Protein AF-A0A934HBE1-F1 (afdb_monomer)

pLDDT: mean 91.46, std 14.0, range [39.09, 98.56]

Solvent-accessible surface area (backbone atoms only — not comparable to full-atom values): 4292 Å² total; per-residue (Å²): 141,88,85,88,65,77,52,66,66,62,42,52,50,52,37,53,49,37,52,50,52,50,51,50,51,51,52,55,50,50,55,50,54,57,56,48,71,75,54,81,57,62,67,60,41,54,50,53,53,52,50,51,50,62,70,55,58,63,43,66,59,53,34,51,55,48,37,55,57,30,64,76,68,109

Radius of gyration: 17.69 Å; Cα contacts (8 Å, |Δi|>4): 28; chains: 1; bounding box: 42×16×52 Å

Mean predicted aligned error: 5.25 Å

Foldseek 3Di:
DDPDADPLVVLVVQLVVLVCVLVVLVVVLVVVLVVLVPDPPPVVSVVVVVVSCVVNPCSVVVSVVSNVVSVVRD

Nearest PDB structures (foldseek):
  5xns-assembly1_A  TM=5.237E-01  e=1.745E+00  Pyrococcus furiosus DSM 3638
  8t4e-assembly1_A  TM=4.167E-01  e=6.431E+00  Homo sapiens

Sequence (74 aa):
PGAAKGSAAAISDIGVGALLAEAGLRAAAMNVMINLGTIKDQQFVRQSRRQLRALTKGRSRQKEAVIKVVEGRL

Structure (mmCIF, N/CA/C/O backbone):
data_AF-A0A934HBE1-F1
#
_entry.id   AF-A0A934HBE1-F1
#
loop_
_atom_site.group_PDB
_atom_site.id
_atom_site.type_symbol
_atom_site.label_atom_id
_atom_site.label_alt_id
_atom_site.label_comp_id
_atom_site.label_asym_id
_atom_site.label_entity_id
_atom_site.label_seq_id
_atom_site.pdbx_PDB_ins_code
_atom_site.Cartn_x
_atom_site.Cartn_y
_atom_site.Cartn_z
_atom_site.occupancy
_atom_site.B_iso_or_equiv
_atom_site.auth_seq_id
_atom_site.auth_comp_id
_atom_site.auth_asym_id
_atom_site.auth_atom_id
_atom_site.pdbx_PDB_model_num
ATOM 1 N N . PRO A 1 1 ? 21.097 8.262 -32.570 1.00 39.09 1 PRO A N 1
ATOM 2 C CA . PRO A 1 1 ? 21.066 6.922 -31.932 1.00 39.09 1 PRO A CA 1
ATOM 3 C C . PRO A 1 1 ? 21.437 7.010 -30.437 1.00 39.09 1 PRO A C 1
ATOM 5 O O . PRO A 1 1 ? 22.604 7.222 -30.138 1.00 39.09 1 PRO A O 1
ATOM 8 N N . GLY A 1 2 ? 20.473 6.915 -29.504 1.00 47.59 2 GLY A N 1
ATOM 9 C CA . GLY A 1 2 ? 20.844 6.806 -28.078 1.00 47.59 2 GLY A CA 1
ATOM 10 C C . GLY A 1 2 ? 19.823 7.135 -26.980 1.00 47.59 2 GLY A C 1
ATOM 11 O O . GLY A 1 2 ? 20.172 6.962 -25.823 1.00 47.59 2 GLY A O 1
ATOM 12 N N . ALA A 1 3 ? 18.595 7.584 -27.268 1.00 47.41 3 ALA A N 1
ATOM 13 C CA . ALA A 1 3 ? 17.720 8.130 -26.212 1.00 47.41 3 ALA A CA 1
ATOM 14 C C . ALA A 1 3 ? 16.242 7.689 -26.282 1.00 47.41 3 ALA A C 1
ATOM 16 O O . ALA A 1 3 ? 15.352 8.486 -26.012 1.00 47.41 3 ALA A O 1
ATOM 17 N N . ALA A 1 4 ? 15.953 6.439 -26.664 1.00 49.28 4 ALA A N 1
ATOM 18 C CA . ALA A 1 4 ? 14.564 5.960 -26.810 1.00 49.28 4 ALA A CA 1
ATOM 19 C C . ALA A 1 4 ? 14.161 4.811 -25.866 1.00 49.28 4 ALA A C 1
ATOM 21 O O . ALA A 1 4 ? 13.020 4.357 -25.895 1.00 49.28 4 ALA A O 1
ATOM 22 N N . LYS A 1 5 ? 15.063 4.345 -25.001 1.00 54.59 5 LYS A N 1
ATOM 23 C CA . LYS A 1 5 ? 14.731 3.441 -23.896 1.00 54.59 5 LYS A CA 1
ATOM 24 C C . LYS A 1 5 ? 15.083 4.199 -22.627 1.00 54.59 5 LYS A C 1
ATOM 26 O O . LYS A 1 5 ? 16.208 4.683 -22.534 1.00 54.59 5 LYS A O 1
ATOM 31 N N . GLY A 1 6 ? 14.135 4.367 -21.699 1.00 57.62 6 GLY A N 1
ATOM 32 C CA . GLY A 1 6 ? 14.468 4.885 -20.368 1.00 57.62 6 GLY A CA 1
ATOM 33 C C . GLY A 1 6 ? 15.698 4.140 -19.853 1.00 57.62 6 GLY A C 1
ATOM 34 O O . GLY A 1 6 ? 15.820 2.941 -20.117 1.00 57.62 6 GLY A O 1
ATOM 35 N N . SER A 1 7 ? 16.647 4.848 -19.234 1.00 72.25 7 SER A N 1
ATOM 36 C CA . SER A 1 7 ? 17.873 4.204 -18.758 1.00 72.25 7 SER A CA 1
ATOM 37 C C . SER A 1 7 ? 17.499 2.985 -17.910 1.00 72.25 7 SER A C 1
ATOM 39 O O . SER A 1 7 ? 16.499 3.018 -17.192 1.00 72.25 7 SER A O 1
ATOM 41 N N . ALA A 1 8 ? 18.264 1.896 -18.004 1.00 70.62 8 ALA A N 1
ATOM 42 C CA . ALA A 1 8 ? 17.977 0.676 -17.243 1.00 70.62 8 ALA A CA 1
ATOM 43 C C . ALA A 1 8 ? 17.784 0.971 -15.738 1.00 70.62 8 ALA A C 1
ATOM 45 O O . ALA A 1 8 ? 16.911 0.387 -15.105 1.00 70.62 8 ALA A O 1
ATOM 46 N N . ALA A 1 9 ? 18.508 1.973 -15.219 1.00 70.94 9 ALA A N 1
ATOM 47 C CA . ALA A 1 9 ? 18.340 2.525 -13.875 1.00 70.94 9 ALA A CA 1
ATOM 48 C C . ALA A 1 9 ? 16.918 3.065 -13.606 1.00 70.94 9 ALA A C 1
ATOM 50 O O . ALA A 1 9 ? 16.277 2.674 -12.635 1.00 70.94 9 ALA A O 1
ATOM 51 N N . ALA A 1 10 ? 16.370 3.893 -14.501 1.00 82.25 10 ALA A N 1
ATOM 52 C CA . ALA A 1 10 ? 15.009 4.413 -14.354 1.00 82.25 10 ALA A CA 1
ATOM 53 C C . ALA A 1 10 ? 13.945 3.299 -14.408 1.00 82.25 10 ALA A C 1
ATOM 55 O O . ALA A 1 10 ? 12.879 3.419 -13.808 1.00 82.25 10 ALA A O 1
ATOM 56 N N . ILE A 1 11 ? 14.221 2.205 -15.124 1.00 88.69 11 ILE A N 1
ATOM 57 C CA . ILE A 1 11 ? 13.321 1.049 -15.224 1.00 88.69 11 ILE A CA 1
ATOM 58 C C . ILE A 1 11 ? 13.356 0.217 -13.937 1.00 88.69 11 ILE A C 1
ATOM 60 O O . ILE A 1 11 ? 12.292 -0.145 -13.428 1.00 88.69 11 ILE A O 1
ATOM 64 N N . SER A 1 12 ? 14.540 -0.036 -13.368 1.00 89.25 12 SER A N 1
ATOM 65 C CA . SER A 1 12 ? 14.655 -0.723 -12.076 1.00 89.25 12 SER A CA 1
ATOM 66 C C . SER A 1 12 ? 14.003 0.065 -10.937 1.00 89.25 12 SER A C 1
ATOM 68 O O . SER A 1 12 ? 13.305 -0.532 -10.115 1.00 89.25 12 SER A O 1
ATOM 70 N N . ASP A 1 13 ? 14.134 1.397 -10.926 1.00 94.62 13 ASP A N 1
ATOM 71 C CA . ASP A 1 13 ? 13.533 2.258 -9.896 1.00 94.62 13 ASP A CA 1
ATOM 72 C C . ASP A 1 13 ? 11.998 2.180 -9.890 1.00 94.62 13 ASP A C 1
ATOM 74 O O . ASP A 1 13 ? 11.375 2.167 -8.827 1.00 94.62 13 ASP A O 1
ATOM 78 N N . ILE A 1 14 ? 11.369 2.049 -11.066 1.00 94.44 14 ILE A N 1
ATOM 79 C CA . ILE A 1 14 ? 9.916 1.837 -11.182 1.00 94.44 14 ILE A CA 1
ATOM 80 C C . ILE A 1 14 ? 9.503 0.516 -10.520 1.00 94.44 14 ILE A C 1
ATOM 82 O O . ILE A 1 14 ? 8.495 0.471 -9.808 1.00 94.44 14 ILE A O 1
ATOM 86 N N . GLY A 1 15 ? 10.271 -0.556 -10.735 1.00 95.56 15 GLY A N 1
ATOM 87 C CA . GLY A 1 15 ? 10.012 -1.859 -10.117 1.00 95.56 15 GLY A CA 1
ATOM 88 C C . GLY A 1 15 ? 10.112 -1.794 -8.595 1.00 95.56 15 GLY A C 1
ATO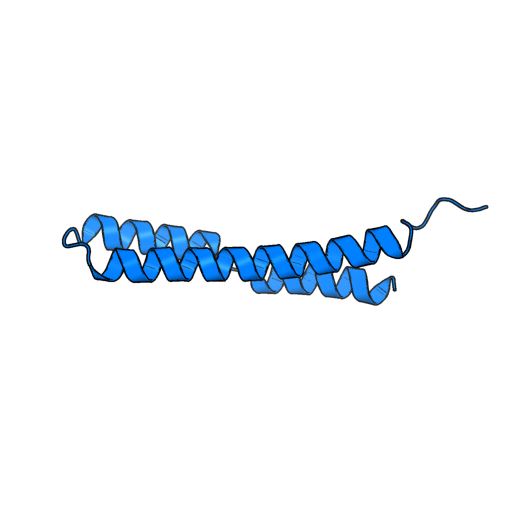M 89 O O . GLY A 1 15 ? 9.187 -2.206 -7.892 1.00 95.56 15 GLY A O 1
ATOM 90 N N . VAL A 1 16 ? 11.189 -1.191 -8.085 1.00 96.94 16 VAL A N 1
ATOM 91 C CA . VAL A 1 16 ? 11.383 -0.963 -6.646 1.00 96.94 16 VAL A CA 1
ATOM 92 C C . VAL A 1 16 ? 10.238 -0.128 -6.067 1.00 96.94 16 VAL A C 1
ATOM 94 O O . VAL A 1 16 ? 9.640 -0.515 -5.062 1.00 96.94 16 VAL A O 1
ATOM 97 N N . GLY A 1 17 ? 9.861 0.969 -6.728 1.00 97.31 17 GLY A N 1
ATOM 98 C CA . GLY A 1 17 ? 8.752 1.822 -6.303 1.00 97.31 17 GLY A CA 1
ATOM 99 C C . GLY A 1 17 ? 7.417 1.076 -6.224 1.00 97.31 17 GLY A C 1
ATOM 100 O O . GLY A 1 17 ? 6.677 1.240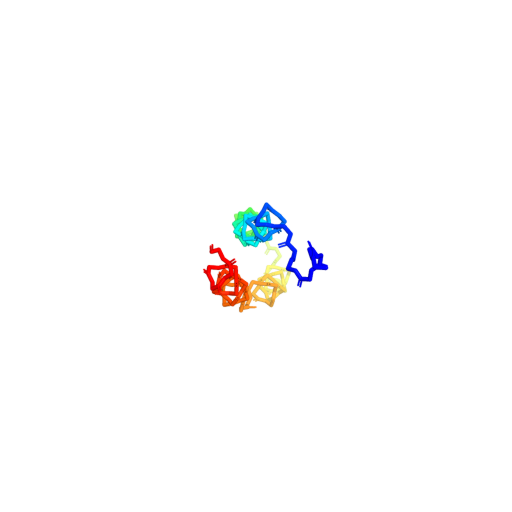 -5.255 1.00 97.31 17 GLY A O 1
ATOM 101 N N . ALA A 1 18 ? 7.122 0.204 -7.193 1.00 97.31 18 ALA A N 1
ATOM 102 C CA . ALA A 1 18 ? 5.905 -0.607 -7.184 1.00 97.31 18 ALA A CA 1
ATOM 103 C C . ALA A 1 18 ? 5.871 -1.617 -6.024 1.00 97.31 18 ALA A C 1
ATOM 105 O O . ALA A 1 18 ? 4.818 -1.803 -5.405 1.00 97.31 18 ALA A O 1
ATOM 106 N N . LEU A 1 19 ? 7.010 -2.241 -5.702 1.00 98.12 19 LEU A N 1
ATOM 107 C CA . LEU A 1 19 ? 7.137 -3.145 -4.554 1.00 98.12 19 LEU A CA 1
ATOM 108 C C . LEU A 1 19 ? 6.928 -2.396 -3.236 1.00 98.12 19 LEU A C 1
ATOM 110 O O . LEU A 1 19 ? 6.114 -2.814 -2.410 1.00 98.12 19 LEU A O 1
ATOM 114 N N . LEU A 1 20 ? 7.613 -1.262 -3.063 1.00 98.56 20 LEU A N 1
ATOM 115 C CA . LEU A 1 20 ? 7.512 -0.4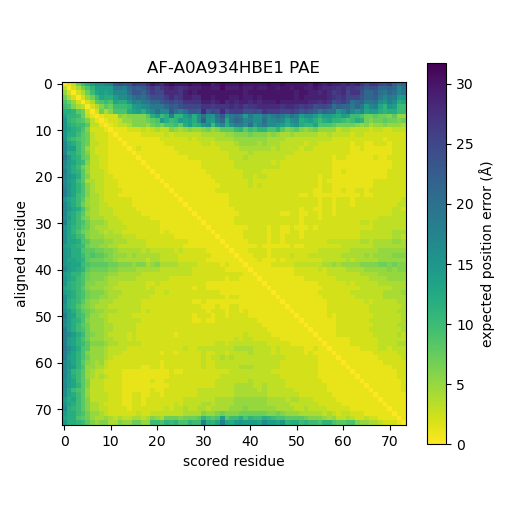42 -1.856 1.00 98.56 20 LEU A CA 1
ATOM 116 C C . LEU A 1 20 ? 6.097 0.108 -1.656 1.00 98.56 20 LEU A C 1
ATOM 118 O O . LEU A 1 20 ? 5.587 0.086 -0.537 1.00 98.56 20 LEU A O 1
ATOM 122 N N . ALA A 1 21 ? 5.431 0.551 -2.724 1.00 98.00 21 ALA A N 1
ATOM 123 C CA . ALA A 1 21 ? 4.064 1.054 -2.648 1.00 98.00 21 ALA A CA 1
ATOM 124 C C . ALA A 1 21 ? 3.067 -0.025 -2.188 1.00 98.00 21 ALA A C 1
ATOM 126 O O . ALA A 1 21 ? 2.198 0.247 -1.357 1.00 98.00 21 ALA A O 1
ATOM 127 N N . GLU A 1 22 ? 3.186 -1.257 -2.694 1.00 98.12 22 GLU A N 1
ATOM 128 C CA . GLU A 1 22 ? 2.299 -2.359 -2.304 1.00 98.12 22 GLU A CA 1
ATOM 129 C C . GLU A 1 22 ? 2.551 -2.809 -0.860 1.00 98.12 22 GLU A C 1
ATOM 131 O O . GLU A 1 22 ? 1.598 -2.945 -0.084 1.00 98.12 22 GLU A O 1
ATOM 136 N N . ALA A 1 23 ? 3.823 -2.935 -0.475 1.00 98.25 23 ALA A N 1
ATOM 137 C CA . ALA A 1 23 ? 4.220 -3.254 0.892 1.00 98.25 23 ALA A CA 1
ATOM 138 C C . ALA A 1 23 ? 3.753 -2.175 1.884 1.00 98.25 23 ALA A C 1
ATOM 140 O O . ALA A 1 23 ? 3.131 -2.493 2.899 1.00 98.25 23 ALA A O 1
ATOM 141 N N . GLY A 1 24 ? 3.975 -0.897 1.562 1.00 98.44 24 GLY A N 1
ATOM 142 C CA . GLY A 1 24 ? 3.551 0.239 2.380 1.00 98.44 24 GLY A CA 1
ATOM 143 C C . GLY A 1 24 ? 2.034 0.303 2.551 1.00 98.44 24 GLY A C 1
ATOM 144 O O . GLY A 1 24 ? 1.542 0.485 3.665 1.00 98.44 24 GLY A O 1
ATOM 145 N N . LEU A 1 25 ? 1.273 0.061 1.479 1.00 98.06 25 LEU A N 1
ATOM 146 C CA . LEU A 1 25 ? -0.184 -0.020 1.561 1.00 98.06 25 LEU A CA 1
ATOM 147 C C . LEU A 1 25 ? -0.644 -1.158 2.483 1.00 98.06 25 LEU A C 1
ATOM 149 O O . LEU A 1 25 ? -1.5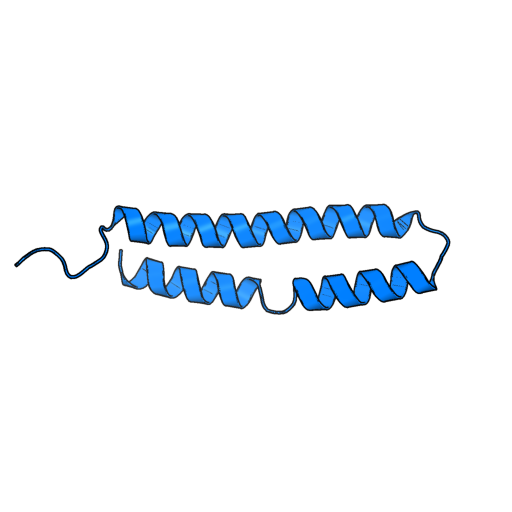60 -0.958 3.283 1.00 98.06 25 LEU A O 1
ATOM 153 N N . ARG A 1 26 ? -0.034 -2.346 2.387 1.00 97.25 26 AR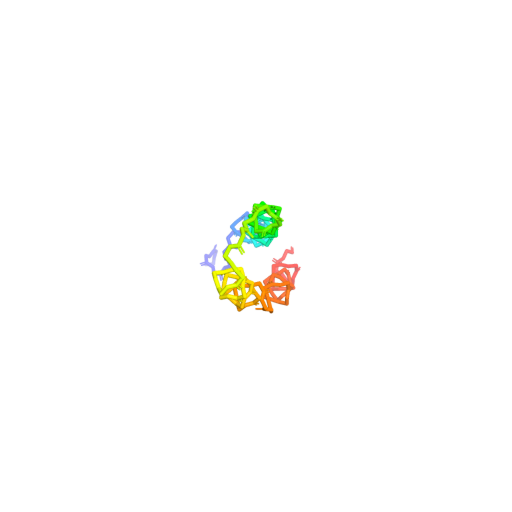G A N 1
ATOM 154 C CA . ARG A 1 26 ? -0.364 -3.484 3.263 1.00 97.25 26 ARG A CA 1
ATOM 155 C C . ARG A 1 26 ? -0.032 -3.186 4.722 1.00 97.25 26 ARG A C 1
ATOM 157 O O . ARG A 1 26 ? -0.866 -3.449 5.585 1.00 97.25 26 ARG A O 1
ATOM 164 N N . ALA A 1 27 ? 1.130 -2.597 4.993 1.00 98.31 27 ALA A N 1
ATOM 165 C CA . ALA A 1 27 ? 1.530 -2.205 6.341 1.00 98.31 27 ALA A CA 1
ATOM 166 C C . ALA A 1 27 ? 0.549 -1.187 6.947 1.00 98.31 27 ALA A C 1
ATOM 168 O O . ALA A 1 27 ? 0.042 -1.383 8.052 1.00 98.31 27 ALA A O 1
ATOM 169 N N . ALA A 1 28 ? 0.186 -0.146 6.190 1.00 97.94 28 ALA A N 1
ATOM 170 C CA . ALA A 1 28 ? -0.816 0.828 6.616 1.00 97.94 28 ALA A CA 1
ATOM 171 C C . ALA A 1 28 ? -2.186 0.170 6.865 1.00 97.94 28 ALA A C 1
ATOM 173 O O . ALA A 1 28 ? -2.844 0.455 7.868 1.00 97.94 28 ALA A O 1
ATOM 174 N N . ALA A 1 29 ? -2.602 -0.754 5.993 1.00 97.62 29 ALA A N 1
ATOM 175 C CA . ALA A 1 29 ? -3.838 -1.510 6.159 1.00 97.62 29 ALA A CA 1
ATOM 176 C C . ALA A 1 29 ? -3.853 -2.333 7.456 1.00 97.62 29 ALA A C 1
ATOM 178 O O . ALA A 1 29 ? -4.871 -2.360 8.149 1.00 97.62 29 ALA A O 1
ATOM 179 N N . MET A 1 30 ? -2.733 -2.969 7.808 1.00 97.69 30 MET A N 1
ATOM 180 C CA . MET A 1 30 ? -2.596 -3.719 9.058 1.00 97.69 30 MET A CA 1
ATOM 181 C C . MET A 1 30 ? -2.724 -2.807 10.281 1.00 97.69 30 MET A C 1
ATOM 183 O O . MET A 1 30 ? -3.507 -3.120 11.176 1.00 97.69 30 MET A O 1
ATOM 187 N N . ASN A 1 31 ? -2.055 -1.650 10.284 1.00 98.00 31 ASN A N 1
ATOM 188 C CA . ASN A 1 31 ? -2.164 -0.674 11.375 1.00 98.00 31 ASN A CA 1
ATOM 189 C C . ASN A 1 31 ? -3.611 -0.207 11.582 1.00 98.00 31 ASN A C 1
ATOM 191 O O . ASN A 1 31 ? -4.104 -0.169 12.709 1.00 98.00 31 ASN A O 1
ATOM 195 N N . VAL A 1 32 ? -4.325 0.086 10.489 1.00 97.94 32 VAL A N 1
ATOM 196 C CA . VAL A 1 32 ? -5.750 0.436 10.554 1.00 97.94 32 VAL A CA 1
ATOM 197 C C . VAL A 1 32 ? -6.560 -0.723 11.129 1.00 97.94 32 VAL A C 1
ATOM 199 O O . VAL A 1 32 ? -7.354 -0.509 12.038 1.00 97.94 32 VAL A O 1
ATOM 202 N N . MET A 1 33 ? -6.361 -1.953 10.650 1.00 97.50 33 MET A N 1
ATOM 203 C CA . MET A 1 33 ? -7.114 -3.120 11.126 1.00 97.50 33 MET A CA 1
ATOM 204 C C . MET A 1 33 ? -6.917 -3.398 12.620 1.00 97.50 33 MET A C 1
ATOM 206 O O . MET A 1 33 ? -7.894 -3.740 13.287 1.00 97.50 33 MET A O 1
ATOM 210 N N . ILE A 1 34 ? -5.699 -3.215 13.139 1.00 97.94 34 ILE A N 1
ATOM 211 C CA . ILE A 1 34 ? -5.390 -3.333 14.571 1.00 97.94 34 ILE A CA 1
ATOM 212 C C . ILE A 1 34 ? -6.185 -2.289 15.362 1.00 97.94 34 ILE A C 1
ATOM 214 O O . ILE A 1 34 ? -6.924 -2.649 16.278 1.00 97.94 34 ILE A O 1
ATOM 218 N N . ASN A 1 35 ? -6.122 -1.018 14.953 1.00 97.88 35 ASN A N 1
ATOM 219 C CA . ASN A 1 35 ? -6.860 0.060 15.616 1.00 97.88 35 ASN A CA 1
ATOM 220 C C . ASN A 1 35 ? -8.382 -0.136 15.534 1.00 97.88 35 ASN A C 1
ATOM 222 O O . ASN A 1 35 ? -9.090 0.120 16.499 1.00 97.88 35 ASN A O 1
ATOM 226 N N . LEU A 1 36 ? -8.913 -0.645 14.418 1.00 98.06 36 LEU A N 1
ATOM 227 C CA . LEU A 1 36 ? -10.345 -0.945 14.304 1.00 98.06 36 LEU A CA 1
ATOM 228 C C . LEU A 1 36 ? -10.804 -2.056 15.263 1.00 98.06 36 LEU A C 1
ATOM 230 O O . LEU A 1 36 ? -11.993 -2.126 15.562 1.00 98.06 36 LEU A O 1
ATOM 234 N N . GLY A 1 37 ? -9.901 -2.924 15.730 1.00 95.62 37 GLY A N 1
ATOM 235 C CA . GLY A 1 37 ? -10.216 -3.981 16.694 1.00 95.62 37 GLY A CA 1
ATOM 236 C C . GLY A 1 37 ? -10.570 -3.465 18.092 1.00 95.62 37 GLY A C 1
ATOM 237 O O . GLY A 1 37 ? -11.238 -4.172 18.840 1.00 95.62 37 GLY A O 1
ATOM 238 N N . THR A 1 38 ? -10.170 -2.238 18.435 1.00 97.69 38 THR A N 1
ATOM 239 C CA . THR A 1 38 ? -10.384 -1.647 19.768 1.00 97.69 38 THR A CA 1
ATOM 240 C C . THR A 1 38 ? -11.560 -0.665 19.816 1.00 97.69 38 THR A C 1
ATOM 242 O O . THR A 1 38 ? -11.961 -0.222 20.893 1.00 97.69 38 THR A O 1
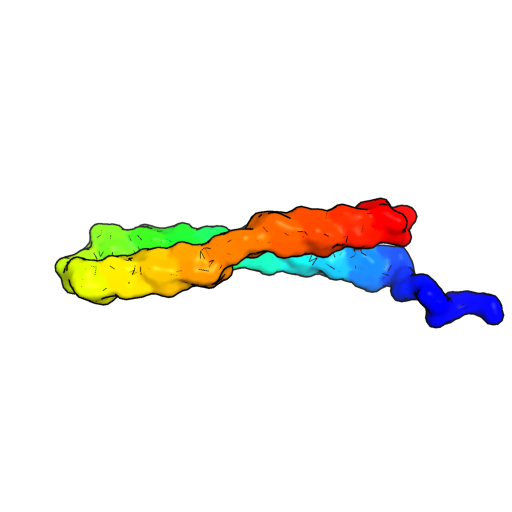ATOM 245 N N . ILE A 1 39 ? -12.149 -0.326 18.664 1.00 98.31 39 ILE A N 1
ATOM 246 C CA . ILE A 1 39 ? -13.202 0.690 18.552 1.00 98.31 39 ILE A CA 1
ATOM 247 C C . ILE A 1 39 ? -14.585 0.084 18.820 1.00 98.31 39 ILE A C 1
ATOM 249 O O . ILE A 1 39 ? -14.991 -0.899 18.199 1.00 98.31 39 ILE A O 1
ATOM 253 N N . LYS A 1 40 ? -15.349 0.722 19.718 1.00 98.25 40 LYS A N 1
ATOM 254 C CA . LYS A 1 40 ? -16.709 0.292 20.095 1.00 98.25 40 LYS A CA 1
ATOM 255 C C . LYS A 1 40 ? -17.757 0.581 19.015 1.00 98.25 40 LYS A C 1
ATOM 257 O O . LYS A 1 40 ? -18.674 -0.219 18.839 1.00 98.25 40 LYS A O 1
ATOM 262 N N . ASP A 1 41 ? -17.617 1.688 18.284 1.00 98.44 41 ASP A N 1
ATOM 263 C CA . ASP A 1 41 ? -18.536 2.080 17.209 1.00 98.44 41 ASP A CA 1
ATOM 264 C C . ASP A 1 41 ? -18.467 1.099 16.023 1.00 98.44 41 ASP A C 1
ATOM 266 O O . ASP A 1 41 ? -17.582 1.151 15.164 1.00 98.44 41 ASP A O 1
ATOM 270 N N . GLN A 1 42 ? -19.454 0.204 15.957 1.00 97.75 42 GLN A N 1
ATOM 271 C CA . GLN A 1 42 ? -19.525 -0.824 14.922 1.00 97.75 42 GLN A CA 1
ATOM 272 C C . GLN A 1 42 ? -19.881 -0.268 13.539 1.00 97.75 42 GLN A C 1
ATOM 274 O O . GLN A 1 42 ? -19.547 -0.894 12.529 1.00 97.75 42 GLN A O 1
ATOM 279 N N . GLN A 1 43 ? -20.560 0.878 13.451 1.00 98.31 43 GLN A N 1
ATOM 280 C CA . GLN A 1 43 ? -20.858 1.501 12.164 1.00 98.31 43 GLN A CA 1
ATOM 281 C C . GLN A 1 43 ? -19.577 2.055 11.542 1.00 98.31 43 GLN A C 1
ATOM 283 O O . GLN A 1 43 ? -19.291 1.746 10.378 1.00 98.31 43 GLN A O 1
ATOM 288 N N . PHE A 1 44 ? -18.774 2.766 12.337 1.00 98.12 44 PHE A N 1
ATOM 289 C CA . PHE A 1 44 ? -17.455 3.238 11.927 1.00 98.12 44 PHE A CA 1
ATOM 290 C C . PHE A 1 44 ? -16.556 2.073 11.496 1.00 98.12 44 PHE A C 1
ATOM 292 O O . PHE A 1 44 ? -16.011 2.084 10.391 1.00 98.12 44 PHE A O 1
ATOM 299 N N . VAL A 1 45 ? -16.472 1.004 12.299 1.00 98.56 45 VAL A N 1
ATOM 300 C CA . VAL A 1 45 ? -15.658 -0.180 11.965 1.00 98.56 45 VAL A CA 1
ATOM 301 C C . VAL A 1 45 ? -16.079 -0.799 10.628 1.00 98.56 45 VAL A C 1
ATOM 303 O O . VAL A 1 45 ? -15.227 -1.106 9.787 1.00 98.56 45 VAL A O 1
ATOM 306 N N . ARG A 1 46 ? -17.386 -0.963 10.377 1.00 98.38 46 ARG A N 1
ATOM 307 C CA . ARG A 1 46 ? -17.884 -1.509 9.101 1.00 98.38 46 ARG A CA 1
ATOM 308 C C . ARG A 1 46 ? -17.541 -0.608 7.914 1.00 98.38 46 ARG A C 1
ATOM 310 O O . ARG A 1 46 ? -17.145 -1.123 6.863 1.00 98.38 46 ARG A O 1
ATOM 317 N N . GLN A 1 47 ? -17.684 0.709 8.063 1.00 98.50 47 GLN A N 1
ATOM 318 C CA . GLN A 1 47 ? -17.365 1.676 7.013 1.00 98.50 47 GLN A CA 1
ATOM 319 C C . GLN A 1 47 ? -15.868 1.684 6.689 1.00 98.50 47 GLN A C 1
ATOM 321 O O . GLN A 1 47 ? -15.504 1.529 5.521 1.00 98.50 47 GLN A O 1
ATOM 326 N N . SER A 1 48 ? -15.015 1.769 7.706 1.00 98.19 48 SER A N 1
ATOM 327 C CA . SER A 1 48 ? -13.559 1.784 7.554 1.00 98.19 48 SER A CA 1
ATOM 328 C C . SER A 1 48 ? -13.044 0.479 6.944 1.00 98.19 48 SER A C 1
ATOM 330 O O . SER A 1 48 ? -12.245 0.504 6.009 1.00 98.19 48 SER A O 1
ATOM 332 N N . ARG A 1 49 ? -13.586 -0.682 7.347 1.00 98.00 49 ARG A N 1
ATOM 333 C CA . ARG A 1 49 ? -13.273 -1.972 6.699 1.00 98.00 49 ARG A CA 1
ATOM 334 C C . ARG A 1 49 ? -13.678 -1.999 5.222 1.00 98.00 49 ARG A C 1
ATOM 336 O O . ARG A 1 49 ? -12.965 -2.578 4.404 1.00 98.00 49 ARG A O 1
ATOM 343 N N . ARG A 1 50 ? -14.817 -1.397 4.855 1.00 98.19 50 ARG A N 1
ATOM 344 C CA . ARG A 1 50 ? -15.255 -1.308 3.451 1.00 98.19 50 ARG A CA 1
ATOM 345 C C . ARG A 1 50 ? -14.307 -0.435 2.630 1.00 98.19 50 ARG A C 1
ATOM 347 O O . ARG A 1 50 ? -13.912 -0.850 1.543 1.00 98.19 50 ARG A O 1
ATOM 354 N N . GLN A 1 51 ? -13.925 0.726 3.155 1.00 97.88 51 GLN A N 1
ATOM 355 C CA . GLN A 1 51 ? -12.963 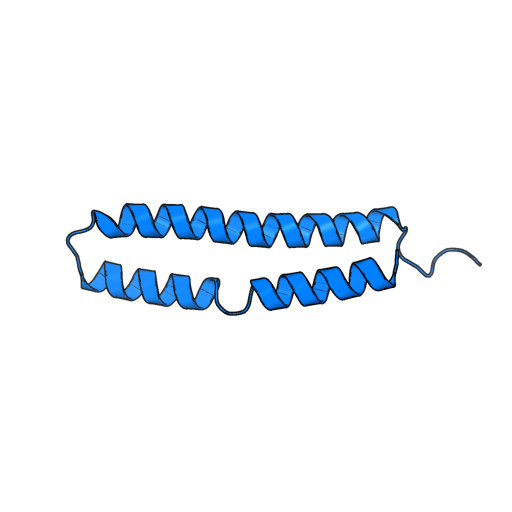1.624 2.512 1.00 97.88 51 GLN A CA 1
ATOM 356 C C . GLN A 1 51 ? -11.600 0.948 2.347 1.00 97.88 51 GLN A C 1
ATOM 358 O O . GLN A 1 51 ? -11.049 0.947 1.249 1.00 97.88 51 GLN A O 1
ATOM 363 N N . LEU A 1 52 ? -11.099 0.277 3.387 1.00 97.44 52 LEU A N 1
ATOM 364 C CA . LEU A 1 52 ? -9.816 -0.418 3.330 1.00 97.44 52 LEU A CA 1
ATOM 365 C C . LEU A 1 52 ? -9.808 -1.552 2.297 1.00 97.44 52 LEU A C 1
ATOM 367 O O . LEU A 1 52 ? -8.849 -1.696 1.53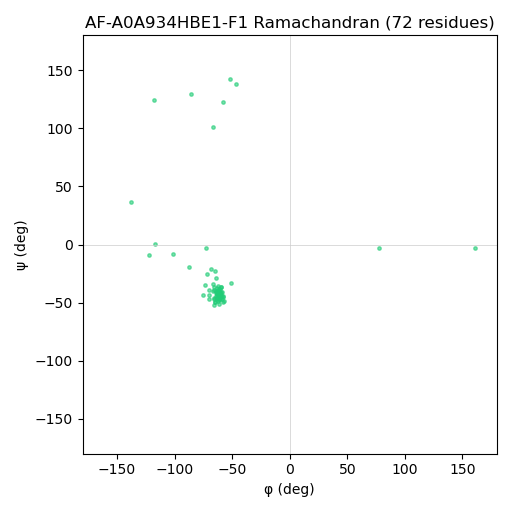6 1.00 97.44 52 LEU A O 1
ATOM 371 N N . ARG A 1 53 ? -10.901 -2.323 2.199 1.00 96.81 53 ARG A N 1
ATOM 372 C CA . ARG A 1 53 ? -11.063 -3.319 1.128 1.00 96.81 53 ARG A CA 1
ATOM 373 C C . ARG A 1 53 ? -11.048 -2.673 -0.253 1.00 96.81 53 ARG A C 1
ATOM 375 O O . ARG A 1 53 ? -10.406 -3.205 -1.148 1.00 96.81 53 ARG A O 1
ATOM 382 N N . ALA A 1 54 ? -11.720 -1.538 -0.436 1.00 97.31 54 ALA A N 1
ATOM 383 C CA . ALA A 1 54 ? -11.713 -0.829 -1.715 1.00 97.31 54 ALA A CA 1
ATOM 384 C C . ALA A 1 54 ? -10.309 -0.314 -2.084 1.00 97.31 54 ALA A C 1
ATOM 386 O O . ALA A 1 54 ? -9.902 -0.437 -3.236 1.00 97.31 54 ALA A O 1
ATOM 387 N N . LEU A 1 55 ? -9.548 0.192 -1.108 1.00 96.44 55 LEU A N 1
ATOM 388 C CA . LEU A 1 55 ? -8.183 0.684 -1.315 1.00 96.44 55 LEU A CA 1
ATOM 389 C C . LEU A 1 55 ? -7.201 -0.430 -1.683 1.00 96.44 55 LEU A C 1
ATOM 391 O O . LEU A 1 55 ? -6.361 -0.234 -2.556 1.00 96.44 55 LEU A O 1
ATOM 395 N N . THR A 1 56 ? -7.318 -1.595 -1.047 1.00 96.56 56 THR A N 1
ATOM 396 C CA . THR A 1 56 ? -6.396 -2.731 -1.229 1.00 96.56 56 THR A CA 1
ATOM 397 C C . THR A 1 56 ? -6.779 -3.658 -2.385 1.00 96.56 56 THR A C 1
ATOM 399 O O . THR A 1 56 ? -5.929 -4.391 -2.903 1.00 96.56 56 THR A O 1
ATOM 402 N N . LYS A 1 57 ? -8.035 -3.618 -2.851 1.00 97.38 57 LYS A N 1
ATOM 403 C CA . LYS A 1 57 ? -8.521 -4.467 -3.946 1.00 97.38 57 LYS A CA 1
ATOM 404 C C . LYS A 1 57 ? -7.698 -4.250 -5.217 1.00 97.38 57 LYS A C 1
ATOM 406 O O . LYS A 1 57 ? -7.606 -3.150 -5.746 1.00 97.38 57 LYS A O 1
ATOM 411 N N . GLY A 1 58 ? -7.121 -5.337 -5.727 1.00 95.94 58 GLY A N 1
ATOM 412 C CA . GLY A 1 58 ? -6.405 -5.350 -7.005 1.00 95.94 58 GLY A CA 1
ATOM 413 C C . GLY A 1 58 ? -4.996 -4.752 -6.979 1.00 95.94 58 GLY A C 1
ATOM 414 O O . GLY A 1 58 ? -4.307 -4.844 -7.989 1.00 95.94 58 GLY A O 1
ATOM 415 N N . ARG A 1 59 ? -4.522 -4.208 -5.850 1.00 96.94 59 ARG A N 1
ATOM 416 C CA . ARG A 1 59 ? -3.204 -3.549 -5.782 1.00 96.94 59 ARG A CA 1
ATOM 417 C C . ARG A 1 59 ? -2.038 -4.511 -5.985 1.00 96.94 59 ARG A C 1
ATOM 419 O O . ARG A 1 59 ? -1.081 -4.155 -6.660 1.00 96.94 59 ARG A O 1
ATOM 426 N N . SER A 1 60 ? -2.172 -5.758 -5.531 1.00 96.50 60 SER A N 1
ATOM 427 C CA . SER A 1 60 ? -1.169 -6.793 -5.817 1.00 96.50 60 SER A CA 1
ATOM 428 C C . SER A 1 60 ? -1.070 -7.100 -7.316 1.00 96.50 60 SER A C 1
ATOM 430 O O . SER A 1 60 ? 0.024 -7.115 -7.865 1.00 96.50 60 SER A O 1
ATOM 432 N N . ARG A 1 61 ? -2.206 -7.187 -8.024 1.00 97.75 61 ARG A N 1
ATOM 433 C CA . ARG A 1 61 ? -2.205 -7.373 -9.487 1.00 97.75 61 ARG A CA 1
ATOM 434 C C . ARG A 1 61 ? -1.623 -6.166 -10.221 1.00 97.75 61 ARG A C 1
ATOM 436 O O . ARG A 1 61 ? -0.935 -6.337 -11.217 1.00 97.75 61 ARG A O 1
ATOM 443 N N . GLN A 1 62 ? -1.884 -4.950 -9.734 1.00 97.31 62 GLN A N 1
ATOM 444 C CA . GLN A 1 62 ? -1.281 -3.734 -10.293 1.00 97.31 62 GLN A CA 1
ATOM 445 C C . GLN A 1 62 ? 0.243 -3.746 -10.136 1.00 97.31 62 GLN A C 1
ATOM 447 O O . GLN A 1 62 ? 0.948 -3.507 -11.111 1.00 97.31 62 GLN A O 1
ATOM 452 N N . LYS A 1 63 ? 0.751 -4.096 -8.948 1.00 98.00 63 LYS A N 1
ATOM 453 C CA . LYS A 1 63 ? 2.188 -4.281 -8.704 1.00 98.00 63 LYS A CA 1
ATOM 454 C C . LYS A 1 63 ? 2.778 -5.370 -9.604 1.00 98.00 63 LYS A C 1
ATOM 456 O O . LYS A 1 63 ? 3.796 -5.128 -10.233 1.00 98.00 63 LYS A O 1
ATOM 461 N N . GLU A 1 64 ? 2.120 -6.522 -9.749 1.00 98.00 64 GLU A N 1
ATOM 462 C CA . GLU A 1 64 ? 2.549 -7.590 -10.675 1.00 98.00 64 GLU A CA 1
ATOM 463 C C . GLU A 1 64 ? 2.607 -7.132 -12.133 1.00 98.00 64 GLU A C 1
ATOM 465 O O . GLU A 1 64 ? 3.564 -7.445 -12.835 1.00 98.00 64 GLU A O 1
ATOM 470 N N . ALA A 1 65 ? 1.613 -6.369 -12.592 1.00 97.56 65 ALA A N 1
ATOM 471 C CA . ALA A 1 65 ? 1.602 -5.840 -13.950 1.00 97.56 65 ALA A CA 1
ATOM 472 C C . ALA A 1 65 ? 2.785 -4.891 -14.198 1.00 97.56 65 ALA A C 1
ATOM 474 O O . ALA A 1 65 ? 3.416 -4.972 -15.250 1.00 97.56 65 ALA A O 1
ATOM 475 N N . VAL A 1 66 ? 3.115 -4.031 -13.227 1.00 96.56 66 VAL A N 1
ATOM 476 C CA . VAL A 1 66 ? 4.286 -3.144 -13.315 1.00 96.56 66 VAL A CA 1
ATOM 477 C C . VAL A 1 66 ? 5.581 -3.951 -13.324 1.00 96.56 66 VAL A C 1
ATOM 479 O O . VAL A 1 66 ? 6.418 -3.731 -14.195 1.00 96.56 66 VAL A O 1
ATOM 482 N N . ILE A 1 67 ? 5.725 -4.919 -12.416 1.00 97.31 67 ILE A N 1
ATOM 483 C CA . ILE A 1 67 ? 6.924 -5.763 -12.331 1.00 97.31 67 ILE A CA 1
ATOM 484 C C . ILE A 1 67 ? 7.157 -6.527 -13.631 1.00 97.31 67 ILE A C 1
ATOM 486 O O . ILE A 1 67 ? 8.257 -6.473 -14.165 1.00 97.31 67 ILE A O 1
ATOM 490 N N . LYS A 1 68 ? 6.114 -7.115 -14.224 1.00 96.50 68 LYS A N 1
ATOM 491 C CA . LYS A 1 68 ? 6.231 -7.815 -15.508 1.00 96.50 68 LYS A CA 1
ATOM 492 C C . LYS A 1 68 ? 6.722 -6.904 -16.642 1.00 96.50 68 LYS A C 1
ATOM 494 O O . LYS A 1 68 ? 7.465 -7.346 -17.514 1.00 96.50 68 LYS A O 1
ATOM 499 N N . VAL A 1 69 ? 6.303 -5.635 -16.656 1.00 93.94 69 VAL A N 1
ATOM 500 C CA . VAL A 1 69 ? 6.781 -4.649 -17.642 1.00 93.94 69 VAL A CA 1
ATOM 501 C C . VAL A 1 69 ? 8.241 -4.273 -17.392 1.00 93.94 69 VAL A C 1
ATOM 503 O O . VAL A 1 69 ? 8.985 -4.101 -18.355 1.00 93.94 69 VAL A O 1
ATOM 506 N N . VAL A 1 70 ? 8.642 -4.135 -16.127 1.00 94.25 70 VAL A N 1
ATOM 507 C CA . VAL A 1 70 ? 10.022 -3.827 -15.726 1.00 94.25 70 VAL A CA 1
ATOM 508 C C . VAL A 1 70 ? 10.953 -4.981 -16.093 1.00 94.25 70 VAL A C 1
ATOM 510 O O . VAL A 1 70 ? 11.916 -4.763 -16.816 1.00 94.25 70 VAL A O 1
ATOM 513 N N . GLU A 1 71 ? 10.623 -6.207 -15.688 1.00 91.69 71 GLU A N 1
ATOM 514 C CA . GLU A 1 71 ? 11.411 -7.415 -15.969 1.00 91.69 71 GLU A CA 1
ATOM 515 C C . 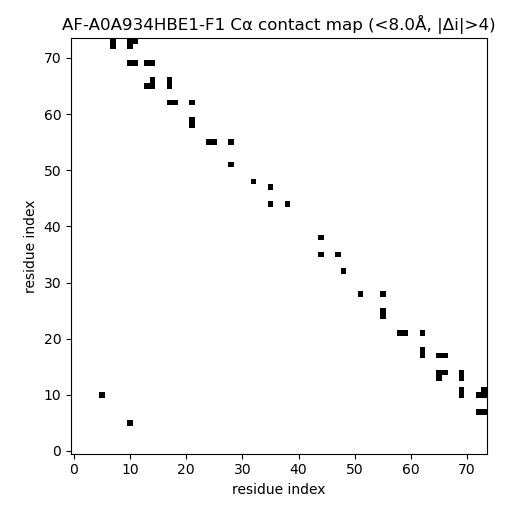GLU A 1 71 ? 11.572 -7.678 -17.468 1.00 91.69 71 GLU A C 1
ATOM 517 O O . GLU A 1 71 ? 12.639 -8.084 -17.903 1.00 91.69 71 GLU A O 1
ATOM 522 N N . GLY A 1 72 ? 10.549 -7.396 -18.282 1.00 92.88 72 GLY A N 1
ATOM 523 C CA . GLY A 1 72 ? 10.647 -7.525 -19.740 1.00 92.88 72 GLY A CA 1
ATOM 524 C C . GLY A 1 72 ? 11.502 -6.452 -20.429 1.00 92.88 72 GLY A C 1
ATOM 525 O O . GLY A 1 72 ? 11.627 -6.476 -21.654 1.00 92.88 72 GLY A O 1
ATOM 526 N N . ARG A 1 73 ? 12.021 -5.470 -19.682 1.00 86.38 73 ARG A N 1
ATOM 527 C CA . ARG A 1 73 ? 12.840 -4.357 -20.193 1.00 86.38 73 ARG A CA 1
ATOM 528 C C . ARG A 1 73 ? 14.228 -4.261 -19.551 1.00 86.38 73 ARG A C 1
ATOM 530 O O . ARG A 1 73 ? 15.010 -3.427 -20.015 1.00 86.38 73 ARG A O 1
ATOM 537 N N . LEU A 1 74 ? 14.489 -5.043 -18.502 1.00 78.69 74 LEU A N 1
ATOM 538 C CA . LEU A 1 74 ? 15.830 -5.305 -17.972 1.00 78.69 74 LEU A CA 1
ATOM 539 C C . LEU A 1 74 ? 16.575 -6.252 -18.921 1.00 78.69 74 LEU A C 1
ATOM 541 O O . LEU A 1 74 ? 17.795 -6.037 -19.085 1.00 78.69 74 LEU A O 1
#

Secondary structure (DSSP, 8-state):
---SS--HHHHHHHHHHHHHHHHHHHHHHHHHHHHHTS---HHHHHHHHHHHHHHHTTHHHHHHHHHHHHHTT-